Protein AF-A0A2H1C5U8-F1 (afdb_monomer_lite)

Organism: Fasciola hepatica (NCBI:txid6192)

Secondary structure (DSSP, 8-state):
-HHHHHHHHHHHHHTS--------TT-HHHHHIIIIIS--SS-----SS-SSHHHHHHT--PPPPPHHHHHHHSPPPP----GGGS-S---HHHH-TT-GGGG------SSS-HHHHHHHTTS--

Structure (mmCIF, N/CA/C/O backbone):
data_AF-A0A2H1C5U8-F1
#
_entry.id   AF-A0A2H1C5U8-F1
#
loop_
_atom_site.group_PDB
_atom_site.id
_atom_site.type_symbol
_atom_site.label_atom_id
_atom_site.label_alt_id
_atom_site.label_comp_id
_atom_site.label_asym_id
_atom_site.label_entity_id
_atom_site.label_seq_id
_atom_site.pdbx_PDB_ins_code
_atom_site.Cartn_x
_atom_site.Cartn_y
_atom_site.Cartn_z
_atom_site.occupancy
_atom_site.B_iso_or_equiv
_atom_site.auth_seq_id
_atom_site.auth_comp_id
_atom_site.auth_asym_id
_atom_site.auth_atom_id
_atom_site.pdbx_PDB_model_num
ATOM 1 N N . MET A 1 1 ? -38.565 43.773 12.585 1.00 61.34 1 MET A N 1
ATOM 2 C CA . MET A 1 1 ? -38.592 42.590 13.476 1.00 61.34 1 MET A CA 1
ATOM 3 C C . MET A 1 1 ? -38.163 41.308 12.753 1.00 61.34 1 MET A C 1
ATOM 5 O O . MET A 1 1 ? -37.170 40.731 13.164 1.00 61.34 1 MET A O 1
ATOM 9 N N . ASN A 1 2 ? -38.794 40.911 11.634 1.00 68.75 2 ASN A N 1
ATOM 10 C CA . ASN A 1 2 ? -38.439 39.679 10.891 1.00 68.75 2 ASN A CA 1
ATOM 11 C C . ASN A 1 2 ? -36.985 39.589 10.396 1.00 68.75 2 ASN A C 1
ATOM 13 O O . ASN A 1 2 ? -36.391 38.519 10.447 1.00 68.75 2 ASN A O 1
ATOM 17 N N . TRP A 1 3 ? -36.393 40.697 9.948 1.00 73.12 3 TRP A N 1
ATOM 18 C CA . TRP A 1 3 ? -35.017 40.704 9.435 1.00 73.12 3 TRP A CA 1
ATOM 19 C C . TRP A 1 3 ? -33.959 40.428 10.508 1.00 73.12 3 TRP A C 1
ATOM 21 O O . TRP A 1 3 ? -32.952 39.790 10.222 1.00 73.12 3 TRP A O 1
ATOM 31 N N . LEU A 1 4 ? -34.210 40.850 11.750 1.00 76.81 4 LEU A N 1
ATOM 32 C CA . LEU A 1 4 ? -33.321 40.576 12.882 1.00 76.81 4 LEU A CA 1
ATOM 33 C C . LEU A 1 4 ? -33.365 39.096 13.275 1.00 76.81 4 LEU A C 1
ATOM 35 O O . LEU A 1 4 ? -32.330 38.512 13.574 1.00 76.81 4 LEU A O 1
ATOM 39 N N . LEU A 1 5 ? -34.548 38.478 13.206 1.00 77.56 5 LEU A N 1
ATOM 40 C CA . LEU A 1 5 ? -34.719 37.045 13.446 1.00 77.56 5 LEU A CA 1
ATOM 41 C C . LEU A 1 5 ? -34.051 36.205 12.347 1.00 77.56 5 LEU A C 1
ATOM 43 O O . LEU A 1 5 ? -33.385 35.220 12.654 1.00 77.56 5 LEU A O 1
ATOM 47 N N . ALA A 1 6 ? -34.163 36.623 11.082 1.00 76.38 6 ALA A N 1
ATOM 48 C CA . ALA A 1 6 ? -33.498 35.960 9.960 1.00 76.38 6 ALA A CA 1
ATOM 49 C C . ALA A 1 6 ? -31.965 36.045 10.063 1.00 76.38 6 ALA A C 1
ATOM 51 O O . ALA A 1 6 ? -31.280 35.038 9.902 1.00 76.38 6 ALA A O 1
ATOM 52 N N . PHE A 1 7 ? -31.424 37.222 10.397 1.00 78.88 7 PHE A N 1
ATOM 53 C CA . PHE A 1 7 ? -29.986 37.388 10.627 1.00 78.88 7 PHE A CA 1
ATOM 54 C C . PHE A 1 7 ? -29.493 36.556 11.813 1.00 78.88 7 PHE A C 1
ATOM 56 O O . PHE A 1 7 ? -28.471 35.885 11.699 1.00 78.88 7 PHE A O 1
ATOM 63 N N . ALA A 1 8 ? -30.233 36.549 12.925 1.00 78.31 8 ALA A N 1
ATOM 64 C CA . ALA A 1 8 ? -29.891 35.737 14.088 1.00 78.31 8 ALA A CA 1
ATOM 65 C C . ALA A 1 8 ? -29.863 34.237 13.746 1.00 78.31 8 ALA A C 1
ATOM 67 O O . ALA A 1 8 ? -28.922 33.549 14.131 1.00 78.31 8 ALA A O 1
ATOM 68 N N . ALA A 1 9 ? -30.827 33.737 12.966 1.00 76.81 9 ALA A N 1
ATOM 69 C CA . ALA A 1 9 ? -30.853 32.340 12.532 1.00 76.81 9 ALA A CA 1
ATOM 70 C C . ALA A 1 9 ? -29.654 31.978 11.636 1.00 76.81 9 ALA A C 1
ATOM 72 O O . ALA A 1 9 ? -29.031 30.939 11.840 1.00 76.81 9 ALA A O 1
ATOM 73 N N . ILE A 1 10 ? -29.286 32.847 10.688 1.00 76.25 10 ILE A N 1
ATOM 74 C CA . ILE A 1 10 ? -28.125 32.628 9.808 1.00 76.25 10 ILE A CA 1
ATOM 75 C C . ILE A 1 10 ? -26.825 32.610 10.619 1.00 76.25 10 ILE A C 1
ATOM 77 O O . ILE A 1 10 ? -25.997 31.723 10.423 1.00 76.25 10 ILE A O 1
ATOM 81 N N . VAL A 1 11 ? -26.656 33.546 11.559 1.00 77.44 11 VAL A N 1
ATOM 82 C CA . VAL A 1 11 ? -25.475 33.595 12.435 1.00 77.44 11 VAL A CA 1
ATOM 83 C C . VAL A 1 11 ? -25.395 32.349 13.317 1.00 77.44 11 VAL A C 1
ATOM 85 O O . VAL A 1 11 ? -24.316 31.781 13.441 1.00 77.44 11 VAL A O 1
ATOM 88 N N . VAL A 1 12 ? -26.516 31.873 13.871 1.00 73.88 12 VAL A N 1
ATOM 89 C CA . VAL A 1 12 ? -26.553 30.638 14.674 1.00 73.88 12 VAL A CA 1
ATOM 90 C C . VAL A 1 12 ? -26.179 29.415 13.836 1.00 73.88 12 VAL A C 1
ATOM 92 O O . VAL A 1 12 ? -25.367 28.620 14.292 1.00 73.88 12 VAL A O 1
ATOM 95 N N . VAL A 1 13 ? -26.696 29.284 12.608 1.00 72.69 13 VAL A N 1
ATOM 96 C CA . VAL A 1 13 ? -26.364 28.167 11.699 1.00 72.69 13 VAL A CA 1
ATOM 97 C C . VAL A 1 13 ? -24.882 28.177 11.304 1.00 72.69 13 VAL A C 1
ATOM 99 O O . VAL A 1 13 ? -24.252 27.125 11.274 1.00 72.69 13 VAL A O 1
ATOM 102 N N . GLN A 1 14 ? -24.308 29.353 11.042 1.00 67.50 14 GLN A N 1
ATOM 103 C CA . GLN A 1 14 ? -22.888 29.513 10.689 1.00 67.50 14 GLN A CA 1
ATOM 104 C C . GLN A 1 14 ? -21.949 29.374 11.902 1.00 67.50 14 GLN A C 1
ATOM 106 O O . GLN A 1 14 ? -20.766 29.086 11.733 1.00 67.50 14 GLN A O 1
ATOM 111 N N . ALA A 1 15 ? -22.458 29.577 13.121 1.00 66.56 15 ALA A N 1
ATOM 112 C CA . ALA A 1 15 ? -21.705 29.452 14.367 1.00 66.56 15 ALA A CA 1
ATOM 113 C C . ALA A 1 15 ? -21.703 28.029 14.947 1.00 66.56 15 ALA A C 1
ATOM 115 O O . ALA A 1 15 ? -21.024 27.800 15.949 1.00 66.56 15 ALA A O 1
ATOM 116 N N . ILE A 1 16 ? -22.428 27.074 14.345 1.00 62.59 16 ILE A N 1
ATOM 117 C CA . ILE A 1 16 ? -22.329 25.663 14.733 1.00 62.59 16 ILE A CA 1
ATOM 118 C C . ILE A 1 16 ? -20.898 25.211 14.414 1.00 62.59 16 ILE A C 1
ATOM 120 O O . ILE A 1 16 ? -20.514 25.172 13.241 1.00 62.59 16 ILE A O 1
ATOM 124 N N . PRO A 1 17 ? -20.079 24.873 15.424 1.00 60.16 17 PRO A N 1
ATOM 125 C CA . PRO A 1 17 ? -18.748 24.373 15.163 1.00 60.16 17 PRO A CA 1
ATOM 126 C C . PRO A 1 17 ? -18.882 23.057 14.402 1.00 60.16 17 PRO A C 1
ATOM 128 O O . PRO A 1 17 ? -19.558 22.137 14.860 1.00 60.16 17 PRO A O 1
ATOM 131 N N . SER A 1 18 ? -18.212 22.952 13.254 1.00 61.09 18 SER A N 1
ATOM 132 C CA . SER A 1 18 ? -18.004 21.673 12.579 1.00 61.09 18 SER A CA 1
ATOM 133 C C . SER A 1 18 ? -17.166 20.785 13.501 1.00 61.09 18 SER A C 1
ATOM 135 O O . SER A 1 18 ? -15.934 20.795 13.439 1.00 61.09 18 SER A O 1
ATOM 137 N N . SER A 1 19 ? -17.813 20.045 14.403 1.00 63.62 19 SER A N 1
ATOM 138 C CA . SER A 1 19 ? -17.131 19.090 15.265 1.00 63.62 19 SER A CA 1
ATOM 139 C C . SER A 1 19 ? -16.521 18.020 14.371 1.00 63.62 19 SER A C 1
ATOM 141 O O . SER A 1 19 ? -17.247 17.269 13.722 1.00 63.62 19 SER A O 1
ATOM 143 N N . LYS A 1 20 ? -15.189 17.945 14.312 1.00 64.31 20 LYS A N 1
ATOM 144 C CA . LYS A 1 20 ? -14.535 16.787 13.706 1.00 64.31 20 LYS A CA 1
ATOM 145 C C . LYS A 1 20 ? -14.938 15.567 14.525 1.00 64.31 20 LYS A C 1
ATOM 147 O O . LYS A 1 20 ? -14.542 15.456 15.685 1.00 64.31 20 LYS A O 1
ATOM 152 N N . THR A 1 21 ? -15.734 14.684 13.935 1.00 69.25 21 THR A N 1
ATOM 153 C CA . THR A 1 21 ? -16.077 13.391 14.519 1.00 69.25 21 THR A CA 1
ATOM 154 C C . THR A 1 21 ? -14.774 12.640 14.763 1.00 69.25 21 THR A C 1
ATOM 15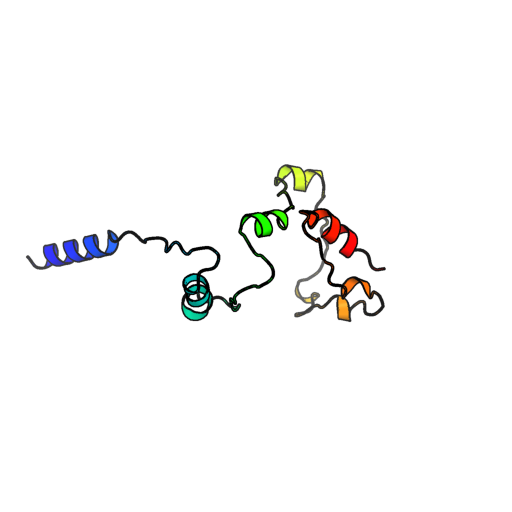6 O O . THR A 1 21 ? -14.011 12.361 13.838 1.00 69.25 21 THR A O 1
ATOM 159 N N . ARG A 1 22 ? -14.458 12.393 16.036 1.00 77.88 22 ARG A N 1
ATOM 160 C CA . ARG A 1 22 ? -13.278 11.630 16.430 1.00 77.88 22 ARG A CA 1
ATOM 161 C C . ARG A 1 22 ? -13.731 10.211 16.711 1.00 77.88 22 ARG A C 1
ATOM 163 O O . ARG A 1 22 ? -14.412 9.973 17.701 1.00 77.88 22 ARG A O 1
ATOM 170 N N . PHE A 1 23 ? -13.344 9.296 15.838 1.00 82.44 23 PHE A N 1
ATOM 171 C CA . PHE A 1 23 ? -13.596 7.876 16.024 1.00 82.44 23 PHE A CA 1
ATOM 172 C C . PHE A 1 23 ? -12.391 7.203 16.677 1.00 82.44 23 PHE A C 1
ATOM 174 O O . PHE A 1 23 ? -11.243 7.582 16.421 1.00 82.44 23 PHE A O 1
ATOM 181 N N . ASP A 1 24 ? -12.644 6.170 17.475 1.00 83.62 24 ASP A N 1
ATOM 182 C CA . ASP A 1 24 ? -11.579 5.268 17.898 1.00 83.62 24 ASP A CA 1
ATOM 183 C C . ASP A 1 24 ? -11.106 4.428 16.705 1.00 83.62 24 ASP A C 1
ATOM 185 O O . ASP A 1 24 ? -11.904 4.026 15.853 1.00 83.62 24 ASP A O 1
ATOM 189 N N . ILE A 1 25 ? -9.798 4.148 16.666 1.00 76.56 25 ILE A N 1
ATOM 190 C CA . ILE A 1 25 ? -9.049 3.592 15.517 1.00 76.56 25 ILE A CA 1
ATOM 191 C C . ILE A 1 25 ? -9.572 2.214 15.047 1.00 76.56 25 ILE A C 1
ATOM 193 O O . ILE A 1 25 ? -9.306 1.810 13.919 1.00 76.56 25 ILE A O 1
ATOM 197 N N . TYR A 1 26 ? -10.375 1.526 15.867 1.00 79.31 26 TYR A N 1
ATOM 198 C CA . TYR A 1 26 ? -11.007 0.235 15.552 1.00 79.31 26 TYR A CA 1
ATOM 199 C C . TYR A 1 26 ? -12.518 0.198 15.829 1.00 79.31 26 TYR A C 1
ATOM 201 O O . TYR A 1 26 ? -13.098 -0.877 15.981 1.00 79.31 26 TYR A O 1
ATOM 209 N N . SER A 1 27 ? -13.162 1.359 15.937 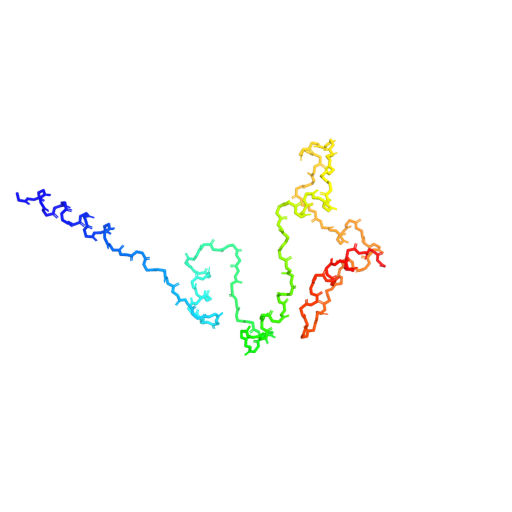1.00 88.25 27 SER A N 1
ATOM 210 C CA . SER A 1 27 ? -14.600 1.426 16.202 1.00 88.25 27 SER A CA 1
ATOM 211 C C . SER A 1 27 ? -15.427 0.993 14.990 1.00 88.25 27 SER A C 1
ATOM 213 O O . SER A 1 27 ? -15.106 1.314 13.844 1.00 88.25 27 SER A O 1
ATOM 215 N N . ASP A 1 28 ? -16.557 0.334 15.249 1.00 92.00 28 ASP A N 1
ATOM 216 C CA . ASP A 1 28 ? -17.545 0.037 14.203 1.00 92.00 28 ASP A CA 1
ATOM 217 C C . ASP A 1 28 ? -18.158 1.324 13.624 1.00 92.00 28 ASP A C 1
ATOM 219 O O . ASP A 1 28 ? -18.555 1.352 12.463 1.00 92.00 28 ASP A O 1
ATOM 223 N N . GLN A 1 29 ? -18.146 2.418 14.395 1.00 93.50 29 GLN A N 1
ATOM 224 C CA . GLN A 1 29 ? -18.537 3.751 13.932 1.00 93.50 29 GLN A CA 1
ATOM 225 C C . GLN A 1 29 ? -17.628 4.262 12.809 1.00 93.50 29 GLN A C 1
ATOM 227 O O . GLN A 1 29 ? -18.130 4.788 11.821 1.00 93.50 29 GLN A O 1
ATOM 232 N N . LEU A 1 30 ? -16.306 4.063 12.915 1.00 92.56 30 LEU A N 1
ATOM 233 C CA . LEU A 1 30 ? -15.376 4.429 11.845 1.00 92.56 30 LEU A CA 1
ATOM 234 C C . LEU A 1 30 ? -15.650 3.622 10.571 1.00 92.56 30 LEU A C 1
ATOM 236 O O . LEU A 1 30 ? -15.637 4.176 9.475 1.00 92.56 30 LEU A O 1
ATOM 240 N N . ILE A 1 31 ? -15.911 2.321 10.714 1.00 94.62 31 ILE A N 1
ATOM 241 C CA . ILE A 1 31 ? -16.230 1.441 9.582 1.00 94.62 31 ILE A CA 1
ATOM 242 C C . ILE A 1 31 ? -17.528 1.895 8.904 1.00 94.62 31 ILE A C 1
ATOM 244 O O . ILE A 1 31 ? -17.564 2.011 7.680 1.00 94.62 31 ILE A O 1
ATOM 248 N N . HIS A 1 32 ? -18.571 2.180 9.688 1.00 95.25 32 HIS A N 1
ATOM 249 C CA . HIS A 1 32 ? -19.851 2.674 9.182 1.00 95.25 32 HIS A CA 1
ATOM 250 C C . HIS A 1 32 ? -19.688 4.002 8.443 1.00 95.25 32 HIS A C 1
ATOM 252 O O . HIS A 1 32 ? -20.092 4.112 7.290 1.00 95.25 32 HIS A O 1
ATOM 258 N N . TYR A 1 33 ? -19.009 4.968 9.066 1.00 94.50 33 TYR A N 1
ATOM 259 C CA . TYR A 1 33 ? -18.741 6.268 8.463 1.00 94.50 33 TYR A CA 1
ATOM 260 C C . TYR A 1 33 ? -18.032 6.135 7.111 1.00 94.50 33 TYR A C 1
ATOM 262 O O . TYR A 1 33 ? -18.445 6.749 6.128 1.00 94.50 33 TYR A O 1
ATOM 270 N N . VAL A 1 34 ? -16.979 5.311 7.027 1.00 94.62 34 VAL A N 1
ATOM 271 C CA . VAL A 1 34 ? -16.268 5.105 5.758 1.00 94.62 34 VAL A CA 1
ATOM 272 C C . VAL A 1 34 ? -17.204 4.532 4.695 1.00 94.62 34 VAL A C 1
ATOM 274 O O . VAL A 1 34 ? -17.234 5.053 3.582 1.00 94.62 34 VAL A O 1
ATOM 277 N N . ASN A 1 35 ? -17.967 3.494 5.037 1.00 96.56 35 ASN A N 1
ATOM 278 C CA . ASN A 1 35 ? -18.773 2.755 4.070 1.00 96.56 35 ASN A CA 1
ATOM 279 C C . ASN A 1 35 ? -20.026 3.510 3.606 1.00 96.56 35 ASN A C 1
ATOM 281 O O . ASN A 1 35 ? -20.390 3.388 2.440 1.00 96.56 35 ASN A O 1
ATOM 285 N N . GLU A 1 36 ? -20.662 4.280 4.488 1.00 97.06 36 GLU A N 1
ATOM 286 C CA . GLU A 1 36 ? -21.996 4.843 4.240 1.00 97.06 36 GLU A CA 1
ATOM 287 C C . GLU A 1 36 ? -21.997 6.371 4.094 1.00 97.06 36 GLU A C 1
ATOM 289 O O . GLU A 1 36 ? -22.825 6.921 3.373 1.00 97.06 36 GLU A O 1
ATOM 294 N N . GLU A 1 37 ? -21.067 7.079 4.745 1.00 95.50 37 GLU A N 1
ATOM 295 C CA . GLU A 1 37 ? -21.133 8.545 4.872 1.00 95.50 37 GLU A CA 1
ATOM 296 C C . GLU A 1 37 ? -20.001 9.275 4.139 1.00 95.50 37 GLU A C 1
ATOM 298 O O . GLU A 1 37 ? -20.183 10.389 3.650 1.00 95.50 37 GLU A O 1
ATOM 303 N N . SER A 1 38 ? -18.815 8.670 4.052 1.00 94.38 38 SER A N 1
ATOM 304 C CA . SER A 1 38 ? -17.615 9.356 3.557 1.00 94.38 38 SER A CA 1
ATOM 305 C C . SER A 1 38 ? -17.553 9.516 2.033 1.00 94.38 38 SER A C 1
ATOM 307 O O . SER A 1 38 ? -16.747 10.300 1.531 1.00 94.38 38 SER A O 1
ATOM 309 N N . GLY A 1 39 ? -18.365 8.756 1.288 1.00 96.00 39 GLY A N 1
ATOM 310 C CA . GLY A 1 39 ? -18.274 8.665 -0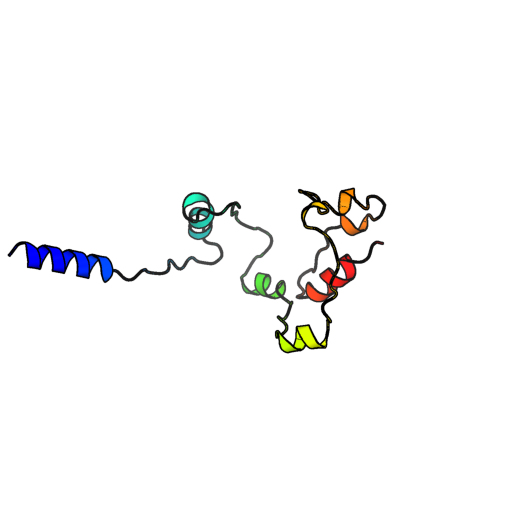.173 1.00 96.00 39 GLY A CA 1
ATOM 311 C C . GLY A 1 39 ? -17.020 7.933 -0.676 1.00 96.00 39 GLY A C 1
ATOM 312 O O . GLY A 1 39 ? -16.622 8.117 -1.827 1.00 96.00 39 GLY A O 1
ATOM 313 N N . ALA A 1 40 ? -16.367 7.130 0.172 1.00 95.88 40 ALA A N 1
ATOM 314 C CA . ALA A 1 40 ? -15.189 6.356 -0.199 1.00 95.88 40 ALA A CA 1
ATOM 315 C C . ALA A 1 40 ? -15.488 5.349 -1.324 1.00 95.88 40 ALA A C 1
ATOM 317 O O . ALA A 1 40 ? -16.479 4.624 -1.304 1.00 95.88 40 ALA A O 1
ATOM 318 N N . SER A 1 41 ? -14.570 5.242 -2.287 1.00 97.56 41 SER A N 1
ATOM 319 C CA . SER A 1 41 ? -14.618 4.225 -3.350 1.00 97.56 41 SER A CA 1
ATOM 320 C C . SER A 1 41 ? -14.146 2.836 -2.895 1.00 97.56 41 SER A C 1
ATOM 322 O O . SER A 1 41 ? -14.121 1.892 -3.684 1.00 97.56 41 SER A O 1
ATOM 324 N N . TRP A 1 42 ? -13.751 2.706 -1.629 1.00 96.38 42 TRP A N 1
ATOM 325 C CA . TRP A 1 42 ? -13.251 1.487 -1.003 1.00 96.38 42 TRP A CA 1
ATOM 326 C C . TRP A 1 42 ? -14.105 1.142 0.217 1.00 96.38 42 TRP A C 1
ATOM 328 O O . TRP A 1 42 ? -14.729 2.015 0.813 1.00 96.38 42 TRP A O 1
ATOM 338 N N . LYS A 1 43 ? -14.120 -0.140 0.596 1.00 96.12 43 LYS A N 1
ATOM 339 C CA . LYS A 1 43 ? -14.879 -0.624 1.756 1.00 96.12 43 LYS A CA 1
ATOM 340 C C . LYS A 1 43 ? -13.963 -0.880 2.945 1.00 96.12 43 LYS A C 1
ATOM 342 O O . LYS A 1 43 ? -12.975 -1.604 2.821 1.00 96.12 43 LYS A O 1
ATOM 347 N N . ALA A 1 44 ? -14.315 -0.325 4.099 1.00 94.25 44 ALA A N 1
ATOM 348 C CA . ALA A 1 44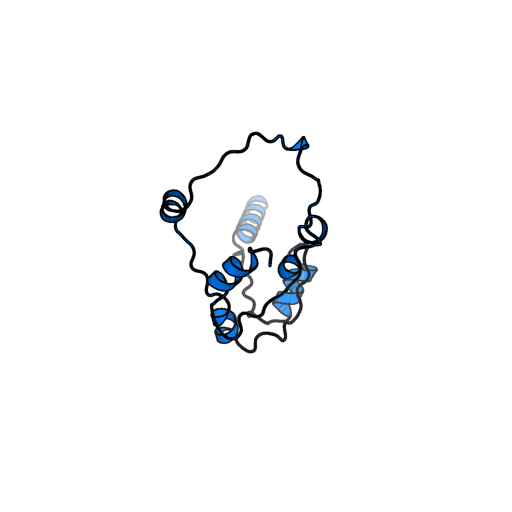 ? -13.689 -0.627 5.375 1.00 94.25 44 ALA A CA 1
ATOM 349 C C . ALA A 1 44 ? -14.254 -1.921 5.973 1.00 94.25 44 ALA A C 1
ATOM 351 O O . ALA A 1 44 ? -15.453 -2.196 5.900 1.00 94.25 44 ALA A O 1
ATOM 352 N N . ALA A 1 45 ? -13.379 -2.692 6.615 1.00 92.69 45 ALA A N 1
ATOM 353 C CA . ALA A 1 45 ? -13.728 -3.887 7.371 1.00 92.69 45 ALA A CA 1
ATOM 354 C C . ALA A 1 45 ? -12.795 -4.038 8.578 1.00 92.69 45 ALA A C 1
ATOM 356 O O . ALA A 1 45 ? -11.690 -3.488 8.605 1.00 92.69 45 ALA A O 1
ATOM 357 N N . ARG A 1 46 ? -13.230 -4.811 9.579 1.00 89.94 46 ARG A N 1
ATOM 358 C CA . ARG A 1 46 ? -12.408 -5.110 10.754 1.00 89.94 46 ARG A CA 1
ATOM 359 C C . ARG A 1 46 ? -11.224 -5.989 10.346 1.00 89.94 46 ARG A C 1
ATOM 361 O O . ARG A 1 46 ? -11.406 -7.047 9.752 1.00 89.94 46 ARG A O 1
ATOM 368 N N . SER A 1 47 ? -10.015 -5.556 10.694 1.00 84.62 47 SER A N 1
ATOM 369 C CA . SER A 1 47 ? -8.793 -6.326 10.460 1.00 84.62 47 SER A CA 1
ATOM 370 C C . SER A 1 47 ? -8.460 -7.194 11.671 1.00 84.62 47 SER A C 1
ATOM 372 O O . SER A 1 47 ? -8.500 -6.717 12.802 1.00 84.62 47 SER A O 1
ATOM 374 N N . THR A 1 48 ? -8.089 -8.452 11.433 1.00 88.19 48 THR A N 1
ATOM 375 C CA . THR A 1 48 ? -7.549 -9.369 12.455 1.00 88.19 48 THR A CA 1
ATOM 376 C C . THR A 1 48 ? -6.020 -9.344 12.522 1.00 88.19 48 THR A C 1
ATOM 378 O O . THR A 1 48 ? -5.429 -10.014 13.364 1.00 88.19 48 THR A O 1
ATOM 381 N N . ARG A 1 49 ? -5.363 -8.577 11.640 1.00 86.75 49 ARG A N 1
ATOM 382 C CA . ARG A 1 49 ? -3.898 -8.556 11.501 1.00 86.75 49 ARG A CA 1
ATOM 383 C C . ARG A 1 49 ? -3.191 -7.912 12.696 1.00 86.75 49 ARG A C 1
ATOM 385 O O . ARG A 1 49 ? -2.095 -8.333 13.053 1.00 86.75 49 ARG A O 1
ATOM 392 N N . PHE A 1 50 ? -3.787 -6.878 13.286 1.00 87.50 50 PHE A N 1
ATOM 393 C CA . PHE A 1 50 ? -3.171 -6.093 14.356 1.00 87.50 50 PHE A CA 1
ATOM 394 C C . PHE A 1 50 ? -3.979 -6.215 15.646 1.00 87.50 50 PHE A C 1
ATOM 396 O O . PHE A 1 50 ? -5.203 -6.138 15.632 1.00 87.50 50 PHE A O 1
ATOM 403 N N . ASN A 1 51 ? -3.277 -6.386 16.764 1.00 83.06 51 ASN A N 1
ATOM 404 C CA . ASN A 1 51 ? -3.852 -6.554 18.101 1.00 83.06 51 ASN A CA 1
ATOM 405 C C . ASN A 1 51 ? -3.792 -5.269 18.949 1.00 83.06 51 ASN A C 1
ATOM 407 O O . ASN A 1 51 ? -4.482 -5.181 19.959 1.00 83.06 51 ASN A O 1
ATOM 411 N N . SER A 1 52 ? -2.993 -4.273 18.549 1.00 87.81 52 SER A N 1
ATOM 412 C CA . SER A 1 52 ? -2.913 -2.961 19.199 1.00 87.81 52 SER A CA 1
ATOM 413 C C . SER A 1 52 ? -2.459 -1.865 18.229 1.00 87.81 52 SER A C 1
ATOM 415 O O . SER A 1 52 ? -2.040 -2.132 17.097 1.00 87.81 52 SER A O 1
ATOM 417 N N . ILE A 1 53 ? -2.545 -0.608 18.672 1.00 88.06 53 ILE A N 1
ATOM 418 C CA . ILE A 1 53 ? -2.026 0.547 17.925 1.00 88.06 53 ILE A CA 1
ATOM 419 C C . ILE A 1 53 ? -0.494 0.497 17.876 1.00 88.06 53 ILE A C 1
ATOM 421 O O . ILE A 1 53 ? 0.101 0.831 16.856 1.00 88.06 53 ILE A O 1
ATOM 425 N N . GLU A 1 54 ? 0.153 0.062 18.954 1.00 89.75 54 GLU A N 1
ATOM 426 C CA . GLU A 1 54 ? 1.605 -0.100 19.040 1.00 89.75 54 GLU A CA 1
ATOM 427 C C . GLU A 1 54 ? 2.083 -1.135 18.026 1.00 89.75 54 GLU A C 1
ATOM 429 O O . GLU A 1 54 ? 3.031 -0.867 17.289 1.00 89.75 54 GLU A O 1
ATOM 434 N N . HIS A 1 55 ? 1.381 -2.270 17.930 1.00 88.94 55 HIS A N 1
ATOM 435 C CA . HIS A 1 55 ? 1.683 -3.275 16.924 1.00 88.94 55 HIS A CA 1
ATOM 436 C C . HIS A 1 55 ? 1.507 -2.685 15.524 1.00 88.94 55 HIS A C 1
ATOM 438 O O . HIS A 1 55 ? 2.444 -2.761 14.745 1.00 88.94 55 HIS A O 1
ATOM 444 N N . MET A 1 56 ? 0.398 -1.996 15.218 1.00 90.56 56 MET A N 1
ATOM 445 C CA . MET A 1 56 ? 0.222 -1.318 13.920 1.00 90.56 56 MET A CA 1
ATOM 446 C C . MET A 1 56 ? 1.383 -0.358 13.604 1.00 90.56 56 MET A C 1
ATOM 448 O O . MET A 1 56 ? 1.937 -0.399 12.507 1.00 90.56 56 MET A O 1
ATOM 452 N N . LYS A 1 57 ? 1.786 0.482 14.565 1.00 91.62 57 LYS A N 1
ATOM 453 C CA . LYS A 1 57 ? 2.875 1.456 14.391 1.00 91.62 57 LYS A CA 1
ATOM 454 C C . LYS A 1 57 ? 4.212 0.793 14.068 1.00 91.62 57 LYS A C 1
ATOM 456 O O . LYS A 1 57 ? 4.964 1.345 13.271 1.00 91.62 57 LYS A O 1
ATOM 461 N N . GLN A 1 58 ? 4.497 -0.387 14.622 1.00 92.00 58 GLN A N 1
ATOM 462 C CA . GLN A 1 58 ? 5.715 -1.139 14.293 1.00 92.00 58 GLN A CA 1
ATOM 463 C C . GLN A 1 58 ? 5.794 -1.522 12.809 1.00 92.00 58 GLN A C 1
ATOM 465 O O . GLN A 1 58 ? 6.897 -1.678 12.294 1.00 92.00 58 GLN A O 1
ATOM 470 N N . HIS A 1 59 ? 4.664 -1.629 12.101 1.00 92.44 59 HIS A N 1
ATOM 471 C CA . HIS A 1 59 ? 4.655 -1.926 10.664 1.00 92.44 59 HIS A CA 1
ATOM 472 C C . HIS A 1 59 ? 4.904 -0.687 9.783 1.00 92.44 59 HIS A C 1
ATOM 474 O O . HIS A 1 59 ? 5.190 -0.837 8.597 1.00 92.44 59 HIS A O 1
ATOM 480 N N . LEU A 1 60 ? 4.871 0.531 10.339 1.00 94.19 60 LEU A N 1
ATOM 481 C CA . LEU A 1 60 ? 4.999 1.806 9.614 1.00 94.19 60 LEU A CA 1
ATOM 482 C C . LEU A 1 60 ? 6.428 2.378 9.685 1.00 94.19 60 LEU A C 1
ATOM 484 O O . LEU A 1 60 ? 6.647 3.490 10.159 1.00 94.19 60 LEU A O 1
ATOM 488 N N . GLY A 1 61 ? 7.420 1.604 9.238 1.00 94.56 61 GLY A N 1
ATOM 489 C CA . GLY A 1 61 ? 8.841 1.929 9.436 1.00 94.56 61 GLY A CA 1
ATOM 490 C C . GLY A 1 61 ? 9.490 2.875 8.416 1.00 94.56 61 GLY A C 1
ATOM 491 O O . GLY A 1 61 ? 10.670 3.191 8.551 1.00 94.56 61 GLY A O 1
ATOM 492 N N . ALA A 1 62 ? 8.772 3.315 7.380 1.00 93.44 62 ALA A N 1
ATOM 493 C CA . ALA A 1 62 ? 9.328 4.202 6.358 1.00 93.44 62 ALA A CA 1
ATOM 494 C C . ALA A 1 62 ? 9.369 5.663 6.836 1.00 93.44 62 ALA A C 1
ATOM 496 O O . ALA A 1 62 ? 8.351 6.226 7.236 1.00 93.44 62 ALA A O 1
ATOM 497 N N . LEU A 1 63 ? 10.540 6.297 6.736 1.00 92.38 63 LEU A N 1
ATOM 498 C CA . LEU A 1 63 ? 10.715 7.718 7.035 1.00 92.38 63 LEU A CA 1
ATOM 499 C C . LEU A 1 63 ? 10.563 8.554 5.761 1.00 92.38 63 LEU A C 1
ATOM 501 O O . LEU A 1 63 ? 11.182 8.259 4.738 1.00 92.38 63 LEU A O 1
ATOM 505 N N . ALA A 1 64 ? 9.749 9.607 5.830 1.00 90.56 64 ALA A N 1
ATOM 506 C CA . ALA A 1 64 ? 9.550 10.517 4.709 1.00 90.56 64 ALA A CA 1
ATOM 507 C C . ALA A 1 64 ? 10.803 11.374 4.470 1.00 90.56 64 ALA A C 1
ATOM 509 O O . ALA A 1 64 ? 11.306 12.029 5.382 1.00 90.56 64 ALA A O 1
ATOM 510 N N . GLU A 1 65 ? 11.290 11.387 3.231 1.00 91.38 65 GLU A N 1
ATOM 511 C CA . GLU A 1 65 ? 12.372 12.280 2.811 1.00 91.38 65 GLU A CA 1
ATOM 512 C C . GLU A 1 65 ? 11.854 13.707 2.601 1.00 91.38 65 GLU A C 1
ATOM 514 O O . GLU A 1 65 ? 10.736 13.914 2.117 1.00 91.38 65 GLU A O 1
ATOM 519 N N . THR A 1 66 ? 12.695 14.706 2.885 1.00 93.88 66 THR A N 1
ATOM 520 C CA . THR A 1 66 ? 12.382 16.090 2.512 1.00 93.88 66 THR A CA 1
ATOM 521 C C . THR A 1 66 ? 12.452 16.271 0.988 1.00 93.88 66 THR A C 1
ATOM 523 O O . THR A 1 66 ? 13.149 15.517 0.291 1.00 93.88 66 THR A O 1
ATOM 526 N N . PRO A 1 67 ? 11.770 17.284 0.422 1.00 91.75 67 PRO A N 1
ATOM 527 C CA . PRO A 1 67 ? 11.888 17.601 -0.999 1.00 91.75 67 PRO A CA 1
ATOM 528 C C . PRO A 1 67 ? 13.339 17.817 -1.461 1.00 91.75 67 PRO A C 1
ATOM 530 O O . PRO A 1 67 ? 13.680 17.431 -2.579 1.00 91.75 67 PRO A O 1
ATOM 533 N N . GLU A 1 68 ? 14.195 18.388 -0.614 1.00 92.88 68 GLU A N 1
ATOM 534 C CA . GLU A 1 68 ? 15.613 18.654 -0.885 1.00 92.88 68 GLU A CA 1
ATOM 535 C C . GLU A 1 68 ? 16.416 17.353 -0.937 1.00 92.88 68 GLU A C 1
ATOM 537 O O . GLU A 1 68 ? 17.156 17.130 -1.895 1.00 92.88 68 GLU A O 1
ATOM 542 N N . GLN A 1 69 ? 16.222 16.464 0.046 1.00 92.94 69 GLN A N 1
ATOM 543 C CA . GLN A 1 69 ? 16.854 15.140 0.079 1.00 92.94 69 GLN A CA 1
ATOM 544 C C . GLN A 1 69 ? 16.464 14.307 -1.144 1.00 92.94 69 GLN A C 1
ATOM 546 O O . GLN A 1 69 ? 17.312 13.675 -1.771 1.00 92.94 69 GLN A O 1
ATOM 551 N N . ARG A 1 70 ? 15.183 14.337 -1.524 1.00 90.19 70 ARG A N 1
ATOM 552 C CA . ARG A 1 70 ? 14.694 13.613 -2.700 1.00 90.19 70 ARG A CA 1
ATOM 553 C C . ARG A 1 70 ? 15.338 14.127 -3.988 1.00 90.19 70 ARG A C 1
ATOM 555 O O . ARG A 1 70 ? 15.762 13.318 -4.807 1.00 90.19 70 ARG A O 1
ATOM 562 N N . LYS A 1 71 ? 15.427 15.452 -4.155 1.00 89.25 71 LYS A N 1
ATOM 563 C CA . LYS A 1 71 ? 16.045 16.085 -5.333 1.00 89.25 71 LYS A CA 1
ATOM 564 C C . LYS A 1 71 ? 17.546 15.808 -5.427 1.00 89.25 71 LYS A C 1
ATOM 566 O O . LYS A 1 71 ? 18.035 15.605 -6.532 1.00 89.25 71 LYS A O 1
ATOM 571 N N . SER A 1 72 ? 18.267 15.798 -4.303 1.00 91.81 72 SER A N 1
ATOM 572 C CA . SER A 1 72 ? 19.712 15.538 -4.305 1.00 91.81 72 SER A CA 1
ATOM 573 C C . SER A 1 72 ? 20.051 14.067 -4.555 1.00 91.81 72 SER A C 1
ATOM 575 O O . SER A 1 72 ? 21.040 13.778 -5.220 1.00 91.81 72 SER A O 1
ATOM 577 N N . ARG A 1 73 ? 19.225 13.136 -4.059 1.00 90.94 73 ARG A N 1
ATOM 578 C CA . ARG A 1 73 ? 19.455 11.686 -4.183 1.00 90.94 73 ARG A CA 1
ATOM 579 C C . ARG A 1 73 ? 18.963 11.092 -5.500 1.00 90.94 73 ARG A C 1
ATOM 581 O O . ARG A 1 73 ? 19.522 10.097 -5.949 1.00 90.94 73 ARG A O 1
ATOM 588 N N . ARG A 1 74 ? 17.893 11.638 -6.092 1.00 88.06 74 ARG A N 1
ATOM 589 C CA . ARG A 1 74 ? 17.242 11.066 -7.282 1.00 88.06 74 ARG A CA 1
ATOM 590 C C . ARG A 1 74 ? 16.981 12.156 -8.328 1.00 88.06 74 ARG A C 1
ATOM 592 O O . ARG A 1 74 ? 16.004 12.897 -8.190 1.00 88.06 74 ARG A O 1
ATOM 599 N N . PRO A 1 75 ? 17.823 12.270 -9.371 1.00 85.56 75 PRO A N 1
ATOM 600 C CA . PRO A 1 75 ? 17.574 13.211 -10.452 1.00 85.56 75 PRO A CA 1
ATOM 601 C C . PRO A 1 75 ? 16.323 12.801 -11.236 1.00 85.56 75 PRO A C 1
ATOM 603 O O . PRO A 1 75 ? 16.091 11.624 -11.512 1.00 85.56 75 PRO A O 1
ATOM 606 N N . THR A 1 76 ? 15.509 13.785 -11.614 1.00 85.31 76 THR A N 1
ATOM 607 C CA . THR A 1 76 ? 14.338 13.548 -12.460 1.00 85.31 76 THR A CA 1
ATOM 608 C C . THR A 1 76 ? 14.784 13.231 -13.883 1.00 85.31 76 THR A C 1
ATOM 610 O O . THR A 1 76 ? 15.375 14.081 -14.550 1.00 85.31 76 THR A O 1
ATOM 613 N N . VAL A 1 77 ? 14.439 12.042 -14.372 1.00 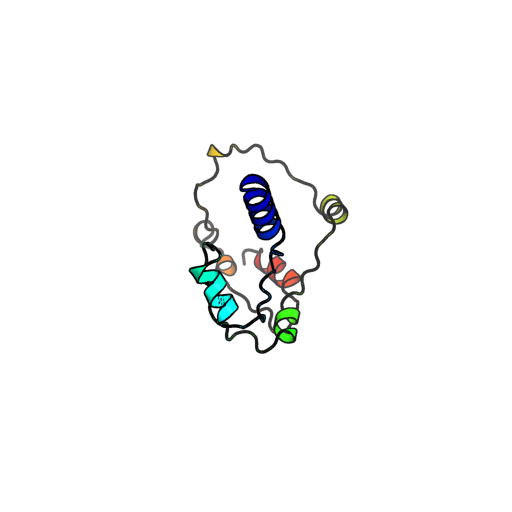87.75 77 VAL A N 1
ATOM 614 C CA . VAL A 1 77 ? 14.588 11.674 -15.784 1.00 87.75 77 VAL A CA 1
ATOM 615 C C . VAL A 1 77 ? 13.324 12.092 -16.533 1.00 87.75 77 VAL A C 1
ATOM 617 O O . VAL A 1 77 ? 12.210 11.828 -16.081 1.00 87.75 77 VAL A O 1
ATOM 620 N N . LYS A 1 78 ? 13.486 12.780 -17.666 1.00 86.81 78 LYS A N 1
ATOM 621 C CA . LYS A 1 78 ? 12.376 13.149 -18.553 1.00 86.81 78 LYS A CA 1
ATOM 622 C C . LYS A 1 78 ? 12.345 12.189 -19.736 1.00 86.81 78 LYS A C 1
ATOM 624 O O . LYS A 1 78 ? 13.359 12.014 -20.403 1.00 86.81 78 LYS A O 1
ATOM 629 N N . HIS A 1 79 ? 11.178 11.617 -20.004 1.00 85.81 79 HIS A N 1
ATOM 630 C CA . HIS A 1 79 ? 10.928 10.803 -21.189 1.00 85.81 79 HIS A CA 1
ATOM 631 C C . HIS A 1 79 ? 10.035 11.584 -22.160 1.00 85.81 79 HIS A C 1
ATOM 633 O O . HIS A 1 79 ? 9.092 12.249 -21.732 1.00 85.81 79 HIS A O 1
ATOM 639 N N . HIS A 1 80 ? 10.333 11.518 -23.458 1.00 86.50 80 HIS A N 1
ATOM 640 C CA . HIS A 1 80 ? 9.487 12.089 -24.508 1.00 86.50 80 HIS A CA 1
ATOM 641 C C . HIS A 1 80 ? 8.450 11.049 -24.938 1.00 86.50 80 HIS A C 1
ATOM 643 O O . HIS A 1 80 ? 8.660 10.331 -25.908 1.00 86.50 80 HIS A O 1
ATOM 649 N N . ILE A 1 81 ? 7.372 10.932 -24.164 1.00 86.56 81 ILE A N 1
ATOM 650 C CA . ILE A 1 81 ? 6.274 9.985 -24.396 1.00 86.56 81 ILE A CA 1
ATOM 651 C C . ILE A 1 81 ? 4.975 10.791 -24.424 1.00 86.56 81 ILE A C 1
ATOM 653 O O . ILE A 1 81 ? 4.785 11.666 -23.574 1.00 86.56 81 ILE A O 1
ATOM 657 N N . SER A 1 82 ? 4.101 10.537 -25.399 1.00 87.81 82 SER A N 1
ATOM 658 C CA . SER A 1 82 ? 2.767 11.134 -25.414 1.00 87.81 82 SER A CA 1
ATOM 659 C C . SER A 1 82 ? 1.852 10.373 -24.458 1.00 87.81 82 SER A C 1
ATOM 661 O O . SER A 1 82 ? 1.940 9.155 -24.333 1.00 87.81 82 SER A O 1
ATOM 663 N N . ASN A 1 83 ? 0.908 11.063 -23.816 1.00 81.25 83 ASN A N 1
ATOM 664 C CA . ASN A 1 83 ? -0.101 10.390 -22.991 1.00 81.25 83 ASN A CA 1
ATOM 665 C C . ASN A 1 83 ? -0.944 9.389 -23.802 1.00 81.25 83 ASN A C 1
ATOM 667 O O . ASN A 1 83 ? -1.451 8.434 -23.227 1.00 81.25 83 ASN A O 1
ATOM 671 N N . SER A 1 84 ? -1.067 9.586 -25.122 1.00 86.12 84 SER A N 1
ATOM 672 C CA . SER A 1 84 ? -1.711 8.632 -26.038 1.00 86.12 84 SER A CA 1
ATOM 673 C C . SER A 1 84 ? -0.990 7.290 -26.138 1.00 86.12 84 SER A C 1
ATOM 675 O O . SER A 1 84 ? -1.590 6.314 -26.574 1.00 86.12 84 SER A O 1
ATOM 677 N N . ASP A 1 85 ? 0.288 7.247 -25.763 1.00 89.31 85 ASP A N 1
ATOM 678 C CA . ASP A 1 85 ? 1.138 6.065 -25.899 1.00 89.31 85 ASP A CA 1
ATOM 679 C C . ASP A 1 85 ? 1.068 5.175 -24.646 1.00 89.31 85 ASP A C 1
ATOM 681 O O . ASP A 1 85 ? 1.595 4.062 -24.639 1.00 89.31 85 ASP A O 1
ATOM 685 N N . LEU A 1 86 ? 0.429 5.656 -23.571 1.00 93.06 86 LEU A N 1
ATOM 686 C CA . LEU A 1 86 ? 0.239 4.906 -22.335 1.00 93.06 86 LEU A CA 1
ATOM 687 C C . LEU A 1 86 ? -1.064 4.096 -22.393 1.00 93.06 86 LEU A C 1
ATOM 689 O O . LEU A 1 86 ? -2.093 4.614 -22.829 1.00 93.06 86 LEU A O 1
ATOM 693 N N . PRO A 1 87 ? -1.057 2.838 -21.924 1.00 94.38 87 PRO A N 1
ATOM 694 C CA . PRO A 1 87 ? -2.269 2.037 -21.888 1.00 94.38 87 PRO A CA 1
ATOM 695 C C . PRO A 1 87 ? -3.244 2.572 -20.831 1.00 94.38 87 PRO A C 1
ATOM 697 O O . PRO A 1 87 ? -2.833 3.062 -19.780 1.00 94.38 87 PRO A O 1
ATOM 700 N N . GLU A 1 88 ? -4.545 2.400 -21.073 1.00 95.06 88 GLU A N 1
ATOM 701 C CA . GLU A 1 88 ? -5.597 2.754 -20.107 1.00 95.06 88 GLU A CA 1
ATOM 702 C C . GLU A 1 88 ? -5.463 1.966 -18.789 1.00 95.06 88 GLU A C 1
ATOM 704 O O . GLU A 1 88 ? -5.764 2.475 -17.711 1.00 95.06 88 GLU A O 1
ATOM 709 N N . SER A 1 89 ? -4.964 0.727 -18.858 1.00 96.44 89 SER A N 1
ATOM 710 C CA . SER A 1 89 ? -4.663 -0.099 -17.689 1.00 96.44 89 SER A CA 1
ATOM 711 C C . SER A 1 89 ? -3.356 -0.865 -17.873 1.00 96.44 89 SER A C 1
ATOM 713 O O . SER A 1 89 ? -3.007 -1.278 -18.979 1.00 96.44 89 SER A O 1
ATOM 715 N N . PHE A 1 90 ? -2.627 -1.068 -16.778 1.00 96.12 90 PHE A N 1
ATOM 716 C CA . PHE A 1 90 ? -1.351 -1.775 -16.779 1.00 96.12 90 PHE A CA 1
ATOM 717 C C . PHE A 1 90 ? -1.250 -2.703 -15.567 1.00 96.12 90 PHE A C 1
ATOM 719 O O . PHE A 1 90 ? -1.539 -2.298 -14.443 1.00 96.12 90 PHE A O 1
ATOM 726 N N . ASP A 1 91 ? -0.808 -3.940 -15.793 1.00 97.00 91 ASP A N 1
ATOM 727 C CA . ASP A 1 91 ? -0.523 -4.917 -14.740 1.00 97.00 91 ASP A CA 1
ATOM 728 C C . ASP A 1 91 ? 0.842 -5.557 -15.010 1.00 97.00 91 ASP A C 1
ATOM 730 O O . ASP A 1 91 ? 1.011 -6.316 -15.968 1.00 97.00 91 ASP A O 1
ATOM 734 N N . ALA A 1 92 ? 1.814 -5.262 -14.145 1.00 95.69 92 ALA A N 1
ATOM 735 C CA . ALA A 1 92 ? 3.182 -5.758 -14.262 1.00 95.69 92 ALA A CA 1
ATOM 736 C C . ALA A 1 92 ? 3.251 -7.294 -14.310 1.00 95.69 92 ALA A C 1
ATOM 738 O O . ALA A 1 92 ? 4.087 -7.850 -15.018 1.00 95.69 92 ALA A O 1
ATOM 739 N N . ARG A 1 93 ? 2.335 -7.989 -13.622 1.00 95.81 93 ARG A N 1
ATOM 740 C CA . ARG A 1 93 ? 2.290 -9.460 -13.593 1.00 95.81 93 ARG A CA 1
ATOM 741 C C . ARG A 1 93 ? 1.922 -10.045 -14.955 1.00 95.81 93 ARG A C 1
ATOM 743 O O . ARG A 1 93 ? 2.372 -11.130 -15.301 1.00 95.81 93 ARG A O 1
ATOM 750 N N . LYS A 1 94 ? 1.108 -9.320 -15.733 1.00 97.00 94 LYS A N 1
ATOM 751 C CA . LYS A 1 94 ? 0.735 -9.701 -17.104 1.00 97.00 94 LYS A CA 1
ATOM 752 C C . LYS A 1 94 ? 1.819 -9.325 -18.109 1.00 97.00 94 LYS A C 1
ATOM 754 O O . LYS A 1 94 ? 2.038 -10.070 -19.056 1.00 97.00 94 LYS A O 1
ATOM 759 N N . GLN A 1 95 ? 2.482 -8.185 -17.906 1.00 96.88 95 GLN A N 1
ATOM 760 C CA . GLN A 1 95 ? 3.531 -7.702 -18.805 1.00 96.88 95 GLN A CA 1
ATOM 761 C C . GLN A 1 95 ? 4.818 -8.532 -18.707 1.00 96.88 95 GLN A C 1
ATOM 763 O O . GLN A 1 95 ? 5.477 -8.769 -19.719 1.00 96.88 95 GLN A O 1
ATOM 768 N N . TRP A 1 96 ? 5.171 -8.986 -17.502 1.00 95.94 96 TRP A N 1
ATOM 769 C CA . TRP A 1 96 ? 6.375 -9.775 -17.239 1.00 95.94 96 TRP A CA 1
ATOM 770 C C . TRP A 1 96 ? 6.024 -11.102 -16.553 1.00 95.94 96 TRP A C 1
ATOM 772 O O . TRP A 1 96 ? 6.381 -11.319 -15.395 1.00 95.94 96 TRP A O 1
ATOM 782 N N . PRO A 1 97 ? 5.346 -12.024 -17.261 1.00 95.88 97 PRO A N 1
ATOM 783 C CA . PRO A 1 97 ? 4.867 -13.276 -16.670 1.00 95.88 97 PRO A CA 1
ATOM 784 C C . PRO A 1 97 ? 6.004 -14.219 -16.252 1.00 95.88 97 PRO A C 1
ATOM 786 O O . PRO A 1 97 ? 5.816 -15.069 -15.389 1.00 95.88 97 PRO A O 1
ATOM 789 N N . ASN A 1 98 ? 7.196 -14.048 -16.832 1.00 96.19 98 ASN A N 1
ATOM 790 C CA . ASN A 1 98 ? 8.386 -14.843 -16.516 1.00 96.19 98 ASN A CA 1
ATOM 791 C C . ASN A 1 98 ? 9.138 -14.343 -15.268 1.00 96.19 98 ASN A C 1
ATOM 793 O O . ASN A 1 98 ? 10.182 -14.893 -14.941 1.00 96.19 98 ASN A O 1
ATOM 797 N N . CYS A 1 99 ? 8.627 -13.309 -14.593 1.00 96.81 99 CYS A N 1
ATOM 798 C CA . CYS A 1 99 ? 9.165 -12.770 -13.346 1.00 96.81 99 CYS A CA 1
ATOM 799 C C . CYS A 1 99 ? 8.212 -13.118 -12.187 1.00 96.81 99 CYS A C 1
ATOM 801 O O . CYS A 1 99 ? 7.351 -12.300 -11.836 1.00 96.81 99 CYS A O 1
ATOM 803 N N . PRO A 1 100 ? 8.311 -14.318 -11.585 1.00 94.06 100 PRO A N 1
ATOM 804 C CA . PRO A 1 100 ? 7.389 -14.756 -10.537 1.00 94.06 100 PRO A CA 1
ATOM 805 C C . PRO A 1 100 ? 7.405 -13.842 -9.305 1.00 94.06 100 PRO A C 1
ATOM 807 O O . PRO A 1 100 ? 6.362 -13.669 -8.671 1.00 94.06 100 PRO A O 1
ATOM 810 N N . SER A 1 101 ? 8.543 -13.200 -9.007 1.00 95.38 101 SER A N 1
ATOM 811 C CA . SER A 1 101 ? 8.674 -12.274 -7.875 1.00 95.38 101 SER A CA 1
ATOM 812 C C . SER A 1 101 ? 7.681 -11.105 -7.914 1.00 95.38 101 SER A C 1
ATOM 814 O O . SER A 1 101 ? 7.273 -10.624 -6.863 1.00 95.38 101 SER A O 1
ATOM 816 N N . ILE A 1 102 ? 7.203 -10.691 -9.095 1.00 95.00 102 ILE A N 1
ATOM 817 C CA . ILE A 1 102 ? 6.231 -9.589 -9.245 1.00 95.00 102 ILE A CA 1
ATOM 818 C C . ILE A 1 102 ? 4.863 -9.950 -8.641 1.00 95.00 102 ILE A C 1
ATOM 820 O O . ILE A 1 102 ? 4.102 -9.071 -8.237 1.00 95.00 102 ILE A O 1
ATOM 824 N N . SER A 1 103 ? 4.526 -11.241 -8.589 1.00 94.69 103 SER A N 1
ATOM 825 C CA . SER A 1 103 ? 3.267 -11.718 -8.001 1.00 94.69 103 SER A CA 1
ATOM 826 C C . SER A 1 103 ? 3.399 -12.094 -6.522 1.00 94.69 103 SER A C 1
ATOM 828 O O . SER A 1 103 ? 2.392 -12.407 -5.885 1.00 94.69 103 SER A O 1
ATOM 830 N N . GLU A 1 104 ? 4.616 -12.099 -5.978 1.00 95.06 104 GLU A N 1
ATOM 831 C CA . GLU A 1 104 ? 4.891 -12.525 -4.610 1.00 95.06 104 GLU A CA 1
ATOM 832 C C . GLU A 1 104 ? 4.468 -11.443 -3.605 1.00 95.06 104 GLU A C 1
ATOM 834 O O . GLU A 1 104 ? 4.861 -10.284 -3.711 1.00 95.06 104 GLU A O 1
ATOM 839 N N . ILE A 1 105 ? 3.685 -11.827 -2.593 1.00 93.44 105 ILE A N 1
ATOM 840 C CA . ILE A 1 105 ? 3.330 -10.952 -1.470 1.00 93.44 105 ILE A CA 1
ATOM 841 C C . ILE A 1 105 ? 4.132 -11.388 -0.250 1.00 93.44 105 ILE A C 1
ATOM 843 O O . ILE A 1 105 ? 3.939 -12.495 0.256 1.00 93.44 105 ILE A O 1
ATOM 847 N N . ARG A 1 106 ? 5.020 -10.519 0.240 1.00 92.31 106 ARG A N 1
ATOM 848 C CA . ARG A 1 106 ? 5.897 -10.836 1.371 1.00 92.31 106 ARG A CA 1
ATOM 849 C C . ARG A 1 106 ? 5.380 -10.270 2.689 1.00 92.31 106 ARG A C 1
ATOM 851 O O . ARG A 1 106 ? 4.702 -9.247 2.742 1.00 92.31 106 ARG A O 1
ATOM 858 N N . ASP A 1 107 ? 5.761 -10.931 3.779 1.00 92.38 107 ASP A N 1
ATOM 859 C CA . ASP A 1 107 ? 5.532 -10.448 5.140 1.00 92.38 107 ASP A CA 1
ATOM 860 C C . ASP A 1 107 ? 6.783 -9.733 5.674 1.00 92.38 107 ASP A C 1
ATOM 862 O O . ASP A 1 107 ? 7.902 -10.238 5.541 1.00 92.38 107 ASP A O 1
ATOM 866 N N . GLN A 1 108 ? 6.603 -8.549 6.261 1.00 93.44 108 GLN A N 1
ATOM 867 C CA . GLN A 1 108 ? 7.661 -7.798 6.946 1.00 93.44 108 GLN A CA 1
ATOM 868 C C . GLN A 1 108 ? 7.848 -8.233 8.411 1.00 93.44 108 GLN A C 1
ATOM 870 O O . GLN A 1 108 ? 8.770 -7.749 9.072 1.00 93.44 108 GLN A O 1
ATOM 875 N N . SER A 1 109 ? 7.004 -9.156 8.900 1.00 92.00 109 SER A N 1
ATOM 876 C CA . SER A 1 109 ? 6.953 -9.622 10.290 1.00 92.00 109 SER A CA 1
ATOM 877 C C . SER A 1 109 ? 6.728 -8.461 11.275 1.00 92.00 109 SER A C 1
ATOM 879 O O . SER A 1 109 ? 6.301 -7.376 10.883 1.00 92.00 109 SER A O 1
ATOM 881 N N . SER A 1 110 ? 7.000 -8.647 12.567 1.00 90.38 110 SER A N 1
ATOM 882 C CA . SER A 1 110 ? 6.918 -7.598 13.599 1.00 90.38 110 SER A CA 1
ATOM 883 C C . SER A 1 110 ? 8.103 -6.619 13.534 1.00 90.38 110 SER A C 1
ATOM 885 O O . SER A 1 110 ? 8.757 -6.338 14.537 1.00 90.38 110 SER A O 1
ATOM 887 N N . CYS A 1 111 ? 8.419 -6.116 12.340 1.00 90.75 111 CYS A N 1
ATOM 888 C CA . CYS A 1 111 ? 9.525 -5.201 12.089 1.00 90.75 111 CYS A CA 1
ATOM 889 C C . CYS A 1 111 ? 9.095 -4.078 11.139 1.00 90.75 111 CYS A C 1
ATOM 891 O O . CYS A 1 111 ? 8.425 -4.326 10.135 1.00 90.75 111 CYS A O 1
ATOM 893 N N . GLY A 1 112 ? 9.560 -2.851 11.389 1.00 93.31 112 GLY A N 1
ATOM 894 C CA . GLY A 1 112 ? 9.398 -1.695 10.497 1.00 93.31 112 GLY A CA 1
ATOM 895 C C . GLY A 1 112 ? 10.297 -1.761 9.258 1.00 93.31 112 GLY A C 1
ATOM 896 O O . GLY A 1 112 ? 10.932 -0.776 8.895 1.00 93.31 112 GLY A O 1
ATOM 897 N N . SER A 1 113 ? 10.403 -2.931 8.628 1.00 94.50 113 SER A N 1
ATOM 898 C CA . SER A 1 113 ? 11.330 -3.208 7.524 1.00 94.50 113 SER A CA 1
ATOM 899 C C . SER A 1 113 ? 10.742 -2.934 6.137 1.00 94.50 113 SER A C 1
ATOM 901 O O . SER A 1 113 ? 11.407 -3.194 5.135 1.00 94.50 113 SER A O 1
ATOM 903 N N . CYS A 1 114 ? 9.526 -2.377 6.055 1.00 93.88 114 CYS A N 1
ATOM 904 C CA . CYS A 1 114 ? 8.820 -2.110 4.798 1.00 93.88 114 CYS A CA 1
ATOM 905 C C . CYS A 1 114 ? 9.664 -1.331 3.776 1.00 93.88 114 CYS A C 1
ATOM 907 O O . CYS A 1 114 ? 9.580 -1.602 2.585 1.00 93.88 114 CYS A O 1
ATOM 909 N N . TRP A 1 115 ? 10.522 -0.411 4.231 1.00 91.62 115 TRP A N 1
ATOM 910 C CA . TRP A 1 115 ? 11.409 0.366 3.363 1.00 91.62 115 TRP A CA 1
ATOM 911 C C . TRP A 1 115 ? 12.493 -0.489 2.683 1.00 91.62 115 TRP A C 1
ATOM 913 O O . TRP A 1 115 ? 12.854 -0.205 1.548 1.00 91.62 115 TRP A O 1
ATOM 923 N N . VAL A 1 116 ? 12.974 -1.554 3.338 1.00 90.00 116 VAL A N 1
ATOM 924 C CA . VAL A 1 116 ? 13.921 -2.519 2.747 1.00 90.00 116 VAL A CA 1
ATOM 925 C C . VAL A 1 116 ? 13.179 -3.525 1.879 1.00 90.00 116 VAL A C 1
ATOM 927 O O . VAL A 1 116 ? 13.604 -3.819 0.764 1.00 90.00 116 VAL A O 1
ATOM 930 N N . ARG A 1 117 ? 12.057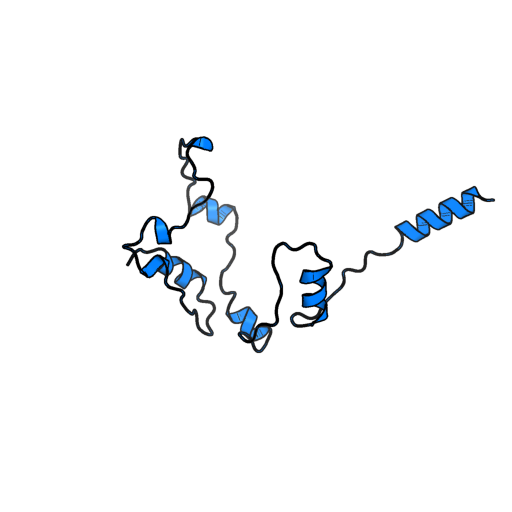 -4.060 2.378 1.00 88.44 117 ARG A N 1
ATOM 931 C CA . ARG A 1 117 ? 11.281 -5.085 1.666 1.00 88.44 117 ARG A CA 1
ATOM 932 C C . ARG A 1 117 ? 10.770 -4.558 0.326 1.00 88.44 117 ARG A C 1
ATOM 934 O O . ARG A 1 117 ? 10.989 -5.215 -0.685 1.00 88.44 117 ARG A O 1
ATOM 941 N N . ALA A 1 118 ? 10.253 -3.329 0.301 1.00 84.44 118 ALA A N 1
ATOM 942 C CA . ALA A 1 118 ? 9.787 -2.674 -0.919 1.00 84.44 118 ALA A CA 1
ATOM 943 C C . ALA A 1 118 ? 10.898 -2.378 -1.946 1.00 84.44 118 ALA A C 1
ATOM 945 O O . ALA A 1 118 ? 10.584 -2.156 -3.115 1.00 84.44 118 ALA A O 1
ATOM 946 N N . GLU A 1 119 ? 12.170 -2.337 -1.536 1.00 82.38 119 GLU A N 1
ATOM 947 C CA . GLU A 1 119 ? 13.304 -2.199 -2.459 1.00 82.38 119 GLU A CA 1
ATOM 948 C C . GLU A 1 119 ? 13.665 -3.555 -3.073 1.00 82.38 119 GLU A C 1
ATOM 950 O O . GLU A 1 119 ? 13.775 -3.684 -4.289 1.00 82.38 119 GLU A O 1
ATOM 955 N N . VAL A 1 120 ? 13.769 -4.599 -2.245 1.00 82.75 120 VAL A N 1
ATOM 956 C CA . VAL A 1 120 ? 14.110 -5.954 -2.709 1.00 82.75 120 VAL A CA 1
ATOM 957 C C . VAL A 1 120 ? 13.011 -6.541 -3.603 1.00 82.75 120 VAL A C 1
ATOM 959 O O . VAL A 1 120 ? 13.316 -7.232 -4.570 1.00 82.75 120 VAL A O 1
ATOM 962 N N . GLU A 1 121 ? 11.740 -6.244 -3.324 1.00 84.50 121 GLU A N 1
ATOM 963 C CA . GLU A 1 121 ? 10.585 -6.698 -4.120 1.00 84.50 121 GLU A CA 1
ATOM 964 C C . GLU A 1 121 ? 10.545 -6.118 -5.544 1.00 84.50 121 GLU A C 1
ATOM 966 O O . GLU A 1 121 ? 9.836 -6.642 -6.399 1.00 84.50 121 GLU A O 1
ATOM 971 N N . ARG A 1 122 ? 11.320 -5.066 -5.844 1.00 83.69 122 ARG A N 1
ATOM 972 C CA . ARG A 1 122 ? 11.388 -4.485 -7.198 1.00 83.69 122 ARG A CA 1
ATOM 973 C C . ARG A 1 122 ? 12.227 -5.297 -8.176 1.00 83.69 122 ARG A C 1
ATOM 975 O O . ARG A 1 122 ? 12.189 -5.028 -9.376 1.00 83.69 122 ARG A O 1
ATOM 982 N N . VAL A 1 123 ? 13.012 -6.247 -7.682 1.00 83.88 123 VAL A N 1
ATOM 983 C CA . VAL A 1 123 ? 13.916 -7.041 -8.509 1.00 83.88 123 VAL A CA 1
ATOM 984 C C . VAL A 1 123 ? 13.146 -8.227 -9.095 1.00 83.88 123 VAL A C 1
ATOM 986 O O . VAL A 1 123 ? 12.584 -9.041 -8.361 1.00 83.88 123 VAL A O 1
ATOM 989 N N . CYS A 1 124 ? 13.122 -8.335 -10.428 1.00 86.44 124 CYS A N 1
ATOM 990 C CA . CYS A 1 124 ? 12.690 -9.565 -11.093 1.00 86.44 124 CYS A CA 1
ATOM 991 C C . CYS A 1 124 ? 13.700 -10.671 -10.755 1.00 86.44 124 CYS A C 1
ATOM 993 O O . CYS A 1 124 ? 14.879 -10.549 -11.097 1.00 86.44 124 CYS A O 1
ATOM 995 N N . GLN A 1 125 ? 13.232 -11.694 -10.037 1.00 74.44 125 GLN A N 1
ATOM 996 C CA . GLN A 1 125 ? 13.986 -12.885 -9.640 1.00 74.44 125 GLN A CA 1
ATOM 997 C C . GLN A 1 125 ? 13.399 -14.113 -10.324 1.00 74.44 125 GLN A C 1
ATOM 999 O O . GLN A 1 125 ? 12.152 -14.156 -10.458 1.00 74.44 125 GLN A O 1
#

pLDDT: mean 87.4, std 9.18, range [60.16, 97.56]

Radius of gyration: 24.18 Å; chains: 1; bounding box: 58×57×45 Å

Foldseek 3Di:
DVVVVVVVVVVVVVPPPPPPDDDDPQDVVVQCCCAPPPPDPDHDDGDPPDDDPVQVVQQQQDDDDDPVRCCVVDPDDDDPDDPVNDDPDDDPCVVCVVQVLSVDDDDPPSHNCCVVVVVVSVDRD

InterPro domains:
  IPR000668 Peptidase C1A, papain C-terminal [PF00112] (86-121)
  IPR012599 Peptidase C1A, propeptide [PF08127] (27-63)
  IPR038765 Papain-like cysteine peptidase superfamily [SSF54001] (26-120)

Sequence (125 aa):
MNWLLAFAAIVVVQAIPSSKTRFDIYSDQLIHYVNEESGASWKAARSTRFNSIEHMKQHLGALAETPEQRKSRRPTVKHHISNSDLPESFDARKQWPNCPSISEIRDQSSCGSCWVRAEVERVCQ